Protein AF-A0A2K1JUY6-F1 (afdb_monomer_lite)

Radius of gyration: 19.29 Å; chains: 1; bounding box: 45×28×56 Å

Foldseek 3Di:
DDPVVVVPPPPPDDDDDDKDWDDDDPPDDPVNVVVVQVVQQCVCVVDPNDPDDDWDFDPDCPDPTTIID

Sequence (69 aa):
MDTATEVMKASKRRICEHVVVMRLKEDVDRQQEAEMLDVLWSLQFHFDSIVFLSTGEILLTVDKFTTAS

Structure (mmCIF, N/CA/C/O backbone):
data_AF-A0A2K1JUY6-F1
#
_entry.id   AF-A0A2K1JUY6-F1
#
loop_
_atom_site.group_PDB
_atom_site.id
_atom_site.type_symbol
_atom_site.label_atom_id
_atom_site.label_alt_id
_atom_site.label_comp_id
_atom_site.label_asym_id
_atom_site.label_entity_id
_atom_site.label_seq_id
_atom_site.pdbx_PDB_ins_code
_atom_site.Cartn_x
_atom_site.Cartn_y
_atom_site.Cartn_z
_atom_site.occupan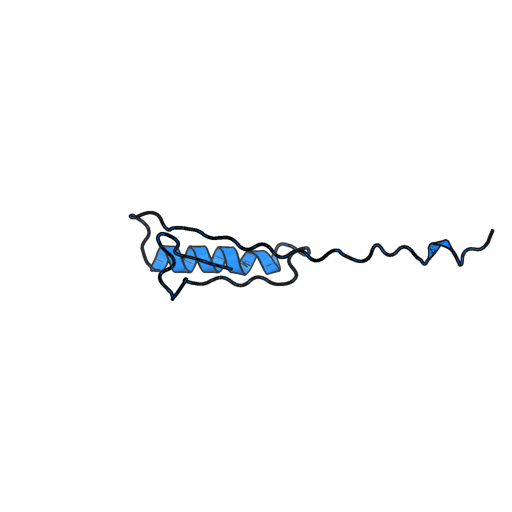cy
_atom_site.B_iso_or_equiv
_atom_site.auth_seq_id
_atom_site.auth_comp_id
_atom_site.auth_asym_id
_atom_site.auth_atom_id
_atom_site.pdbx_PDB_model_num
ATOM 1 N N . MET A 1 1 ? 24.106 -18.973 -41.708 1.00 46.53 1 MET A N 1
ATOM 2 C CA . MET A 1 1 ? 23.570 -18.858 -40.337 1.00 46.53 1 MET A CA 1
ATOM 3 C C . MET A 1 1 ? 23.641 -17.386 -39.983 1.00 46.53 1 MET A C 1
ATOM 5 O O . MET A 1 1 ? 24.726 -16.905 -39.695 1.00 46.53 1 MET A O 1
ATOM 9 N N . ASP A 1 2 ? 22.528 -16.671 -40.158 1.00 46.06 2 ASP A N 1
ATOM 10 C CA . ASP A 1 2 ? 22.446 -15.217 -39.986 1.00 46.06 2 ASP A CA 1
ATOM 11 C C . ASP A 1 2 ? 22.125 -14.855 -38.535 1.00 46.06 2 ASP A C 1
ATOM 13 O O . ASP A 1 2 ? 20.984 -14.962 -38.078 1.00 46.06 2 ASP A O 1
ATOM 17 N N . THR A 1 3 ? 23.149 -14.372 -37.840 1.00 54.47 3 THR A N 1
ATOM 18 C CA . THR A 1 3 ? 23.148 -13.866 -36.458 1.00 54.47 3 THR A CA 1
ATOM 19 C C . THR A 1 3 ? 22.209 -12.664 -36.245 1.00 54.47 3 THR A C 1
ATOM 21 O O . THR A 1 3 ? 21.967 -12.254 -35.115 1.00 54.47 3 THR A O 1
ATOM 24 N N . ALA A 1 4 ? 21.651 -12.090 -37.317 1.00 50.16 4 ALA A N 1
ATOM 25 C CA . ALA A 1 4 ? 20.760 -10.930 -37.259 1.00 50.16 4 ALA A CA 1
ATOM 26 C C . ALA A 1 4 ? 19.308 -11.279 -36.874 1.00 50.16 4 ALA A C 1
ATOM 28 O O . ALA A 1 4 ? 18.577 -10.414 -36.393 1.00 50.16 4 ALA A O 1
ATOM 29 N N . THR A 1 5 ? 18.883 -12.536 -37.042 1.00 49.62 5 THR A N 1
ATOM 30 C CA . THR A 1 5 ? 17.478 -12.931 -36.808 1.00 49.62 5 THR A CA 1
ATOM 31 C C . THR A 1 5 ? 17.180 -13.252 -35.337 1.00 49.62 5 THR A C 1
ATOM 33 O O . THR A 1 5 ? 16.021 -13.259 -34.929 1.00 49.62 5 THR A O 1
ATOM 36 N N . GLU A 1 6 ? 18.206 -13.465 -34.505 1.00 47.59 6 GLU A N 1
ATOM 37 C CA . GLU A 1 6 ? 18.034 -13.738 -33.068 1.00 47.59 6 GLU A CA 1
ATOM 38 C C . GLU A 1 6 ? 17.765 -12.478 -32.227 1.00 47.59 6 GLU A C 1
ATOM 40 O O . GLU A 1 6 ? 17.270 -12.577 -31.106 1.00 47.59 6 GLU A O 1
ATOM 45 N N . VAL A 1 7 ? 18.005 -11.277 -32.767 1.00 48.56 7 VAL A N 1
ATOM 46 C CA . VAL A 1 7 ? 17.848 -10.015 -32.016 1.00 48.56 7 VAL A CA 1
ATOM 47 C C . VAL A 1 7 ? 16.368 -9.604 -31.864 1.00 48.56 7 VAL A C 1
ATOM 49 O O . VAL A 1 7 ? 16.022 -8.762 -31.035 1.00 48.56 7 VAL A O 1
ATOM 52 N N . MET A 1 8 ? 15.444 -10.232 -32.600 1.00 50.84 8 MET A N 1
ATOM 53 C CA . MET A 1 8 ? 14.023 -9.848 -32.654 1.00 50.84 8 MET A CA 1
ATOM 54 C C . MET A 1 8 ? 13.103 -10.563 -31.652 1.00 50.84 8 MET A C 1
ATOM 56 O O . MET A 1 8 ? 11.926 -10.797 -31.936 1.00 50.84 8 MET A O 1
ATOM 60 N N . LYS A 1 9 ? 13.580 -10.888 -30.449 1.00 53.19 9 LYS A N 1
ATOM 61 C CA . LYS A 1 9 ? 12.668 -11.343 -29.387 1.00 53.19 9 LYS A CA 1
ATOM 62 C C . LYS A 1 9 ? 13.119 -10.962 -27.983 1.00 53.19 9 LYS A C 1
ATOM 64 O O . LYS A 1 9 ? 12.960 -11.738 -27.048 1.00 53.19 9 LYS A O 1
ATOM 69 N N . ALA A 1 10 ? 13.581 -9.724 -27.799 1.00 57.94 10 ALA A N 1
ATOM 70 C CA . ALA A 1 10 ? 13.358 -9.073 -26.511 1.00 57.94 10 ALA A CA 1
ATOM 71 C C . ALA A 1 10 ? 11.841 -9.115 -26.267 1.00 57.94 10 ALA A C 1
ATOM 73 O O . ALA A 1 10 ? 11.081 -8.400 -26.922 1.00 57.94 10 ALA A O 1
ATOM 74 N N . SER A 1 11 ? 11.375 -10.058 -25.442 1.00 66.19 11 SER A N 1
ATOM 75 C CA . SER A 1 11 ? 9.951 -10.254 -25.199 1.00 66.19 11 SER A CA 1
ATOM 76 C C . SER A 1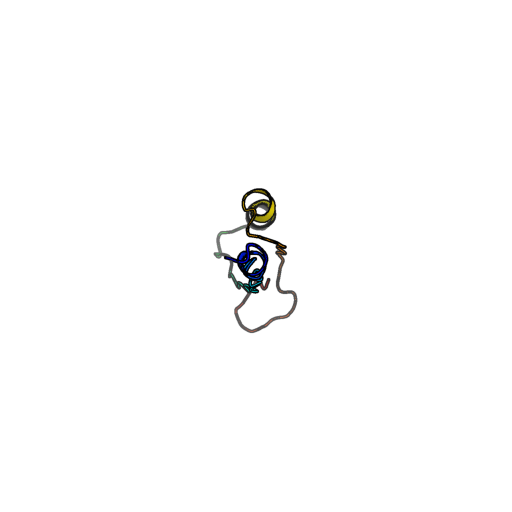 11 ? 9.392 -8.923 -24.717 1.00 66.19 11 SER A C 1
ATOM 78 O O . SER A 1 11 ? 9.815 -8.427 -23.671 1.00 66.19 11 SER A O 1
ATOM 80 N N . LYS A 1 12 ? 8.492 -8.315 -25.495 1.00 73.06 12 LYS A N 1
ATOM 81 C CA . LYS A 1 12 ? 7.826 -7.071 -25.112 1.00 73.06 12 LYS A CA 1
ATOM 82 C C . LYS A 1 12 ? 7.247 -7.282 -23.711 1.00 73.06 12 LYS A C 1
ATOM 84 O O . LYS A 1 12 ? 6.377 -8.139 -23.550 1.00 73.06 12 LYS A O 1
ATOM 89 N N . ARG A 1 13 ? 7.779 -6.577 -22.700 1.00 74.06 13 ARG A N 1
ATOM 90 C CA . ARG A 1 13 ? 7.292 -6.690 -21.317 1.00 74.06 13 ARG A CA 1
ATOM 91 C C . ARG A 1 13 ? 5.790 -6.419 -21.337 1.00 74.06 13 ARG A C 1
ATOM 93 O O . ARG A 1 13 ? 5.353 -5.390 -21.851 1.00 74.06 13 ARG A O 1
ATOM 100 N N . ARG A 1 14 ? 5.001 -7.373 -20.845 1.00 87.31 14 ARG A N 1
ATOM 101 C CA . ARG A 1 14 ? 3.564 -7.186 -20.652 1.00 87.31 14 ARG A CA 1
ATOM 102 C C . ARG A 1 14 ? 3.384 -6.430 -19.345 1.00 87.31 14 ARG A C 1
ATOM 104 O O . ARG A 1 14 ? 3.779 -6.938 -18.305 1.00 87.31 14 ARG A O 1
ATOM 111 N N . ILE A 1 15 ? 2.835 -5.225 -19.428 1.00 89.94 15 ILE A N 1
ATOM 112 C CA . ILE A 1 15 ? 2.413 -4.455 -18.259 1.00 89.94 15 ILE A CA 1
ATOM 113 C C . ILE A 1 15 ? 0.973 -4.870 -17.960 1.00 89.94 15 ILE A C 1
ATOM 115 O O . ILE A 1 15 ? 0.154 -4.938 -18.879 1.00 89.94 15 ILE A O 1
ATOM 119 N N . CYS A 1 16 ? 0.688 -5.192 -16.703 1.00 92.88 16 CYS A N 1
ATOM 120 C CA . CYS A 1 16 ? -0.657 -5.448 -16.208 1.00 92.88 16 CYS A CA 1
ATOM 121 C C . CYS A 1 16 ? -0.963 -4.502 -15.049 1.00 92.88 16 CYS A C 1
ATOM 123 O O . CYS A 1 16 ? -0.067 -4.117 -14.300 1.00 92.88 16 CYS A O 1
ATOM 125 N N . GLU A 1 17 ? -2.234 -4.139 -14.923 1.00 94.25 17 GLU A N 1
ATOM 126 C CA . GLU A 1 17 ? -2.743 -3.300 -13.843 1.00 94.25 17 GLU A CA 1
ATOM 127 C C . GLU A 1 17 ? -3.455 -4.192 -12.824 1.00 94.25 17 GLU A C 1
ATOM 129 O O . GLU A 1 17 ? -4.254 -5.058 -13.192 1.00 94.25 17 GLU A O 1
ATOM 134 N N . HIS A 1 18 ? -3.140 -3.997 -11.545 1.00 93.31 18 HIS A N 1
ATOM 135 C CA . HIS A 1 18 ? -3.769 -4.703 -10.436 1.00 93.31 18 HIS A CA 1
ATOM 136 C C . HIS A 1 18 ? -4.500 -3.693 -9.560 1.00 93.31 18 HIS A C 1
ATOM 138 O O . HIS A 1 18 ? -3.862 -2.914 -8.859 1.00 93.31 18 HIS A O 1
ATOM 144 N N . VAL A 1 19 ? -5.832 -3.749 -9.592 1.00 91.56 19 VAL A N 1
ATOM 145 C CA . VAL A 1 19 ? -6.714 -2.930 -8.754 1.00 91.56 19 VAL A CA 1
ATOM 146 C C . VAL A 1 19 ? -7.146 -3.764 -7.559 1.00 91.56 19 VAL A C 1
ATOM 148 O O . VAL A 1 19 ? -7.802 -4.797 -7.726 1.00 91.56 19 VAL A O 1
ATOM 151 N N . VAL A 1 20 ? -6.761 -3.342 -6.356 1.00 91.19 20 VAL A N 1
ATOM 152 C CA . VAL A 1 20 ? -7.074 -4.060 -5.115 1.00 91.19 20 VAL A CA 1
ATOM 153 C C . VAL A 1 20 ? -7.927 -3.188 -4.216 1.00 91.19 20 VAL A C 1
ATOM 155 O O . VAL A 1 20 ? -7.656 -2.003 -4.026 1.00 91.19 20 VAL A O 1
ATOM 158 N N . VAL A 1 21 ? -8.958 -3.817 -3.656 1.00 90.38 21 VAL A N 1
ATOM 159 C CA . VAL A 1 21 ? -9.901 -3.187 -2.748 1.00 90.38 21 VAL A CA 1
ATOM 160 C C . VAL A 1 21 ? -9.930 -3.939 -1.431 1.00 90.38 21 VAL A C 1
ATOM 162 O O . VAL A 1 21 ? -10.225 -5.132 -1.381 1.00 90.38 21 VAL A O 1
ATOM 165 N N . MET A 1 22 ? -9.636 -3.223 -0.355 1.00 88.81 22 MET A N 1
ATOM 166 C CA . MET A 1 22 ? -9.570 -3.726 1.011 1.00 88.81 22 MET A CA 1
ATOM 167 C C . MET A 1 22 ? -10.535 -2.957 1.916 1.00 88.81 22 MET A C 1
ATOM 169 O O . MET A 1 22 ? -10.800 -1.766 1.733 1.00 88.81 22 MET A O 1
ATOM 173 N N . ARG A 1 23 ? -11.053 -3.666 2.918 1.00 89.25 23 ARG A N 1
ATOM 174 C CA . ARG A 1 23 ? -11.812 -3.104 4.033 1.00 89.25 23 ARG A CA 1
ATOM 175 C C . ARG A 1 23 ? -11.005 -3.339 5.302 1.00 89.25 23 ARG A C 1
ATOM 177 O O . ARG A 1 23 ? -10.629 -4.479 5.577 1.00 89.25 23 ARG A O 1
ATOM 184 N N . LEU A 1 24 ? -10.761 -2.275 6.061 1.00 90.88 24 LEU A N 1
ATOM 185 C CA . LEU A 1 24 ? -10.106 -2.386 7.358 1.00 90.88 24 LEU A CA 1
ATOM 186 C C . LEU A 1 24 ? -10.974 -3.171 8.338 1.00 90.88 24 LEU A C 1
ATOM 188 O O . LEU A 1 24 ? -12.209 -3.136 8.282 1.00 90.88 24 LEU A O 1
ATOM 192 N N . LYS A 1 25 ? -10.310 -3.894 9.236 1.00 93.19 25 LYS A N 1
ATOM 193 C CA . LYS A 1 25 ? -10.992 -4.498 10.375 1.00 93.19 25 LYS A CA 1
ATOM 194 C C . LYS A 1 25 ? -11.446 -3.397 11.334 1.00 93.19 25 LYS A C 1
ATOM 196 O O . LYS A 1 25 ? -10.885 -2.307 11.349 1.00 93.19 25 LYS A O 1
ATOM 201 N N . GLU A 1 26 ? -12.473 -3.692 12.122 1.00 93.50 26 GLU A N 1
ATOM 202 C CA . GLU A 1 26 ? -13.104 -2.717 13.023 1.00 93.50 26 GLU A CA 1
ATOM 203 C C . GLU A 1 26 ? -12.189 -2.272 14.175 1.00 93.50 26 GLU A C 1
ATOM 205 O O . GLU A 1 26 ? -12.429 -1.233 14.780 1.00 93.50 26 GLU A O 1
ATOM 210 N N . ASP A 1 27 ? -11.147 -3.050 14.468 1.00 95.81 27 ASP A N 1
ATOM 211 C CA . ASP A 1 27 ? -10.157 -2.814 15.519 1.00 95.81 27 ASP A CA 1
ATOM 212 C C . ASP A 1 27 ? -8.901 -2.071 15.037 1.00 95.81 27 ASP A C 1
ATOM 214 O O . ASP A 1 27 ? -7.994 -1.851 15.835 1.00 95.81 27 ASP A O 1
ATOM 218 N N . VAL A 1 28 ? -8.842 -1.689 13.757 1.00 94.88 28 VAL A N 1
ATOM 219 C CA . VAL A 1 28 ? -7.715 -0.939 13.189 1.00 94.88 28 VAL A CA 1
ATOM 220 C C . VAL A 1 28 ? -7.952 0.557 13.356 1.00 94.88 28 VAL A C 1
ATOM 222 O O . VAL A 1 28 ? -8.958 1.094 12.888 1.00 94.88 28 VAL A O 1
ATOM 225 N N . ASP A 1 29 ? -7.014 1.235 14.011 1.00 94.81 29 ASP A N 1
ATOM 226 C CA . ASP A 1 29 ? -7.030 2.690 14.139 1.00 94.81 29 ASP A CA 1
ATOM 227 C C . ASP A 1 29 ? -6.349 3.400 12.950 1.00 94.81 29 ASP A C 1
ATOM 229 O O . ASP A 1 29 ? -5.737 2.783 12.076 1.00 94.81 29 ASP A O 1
ATOM 233 N N . ARG A 1 30 ? -6.454 4.735 12.913 1.00 91.62 30 ARG A N 1
ATOM 234 C CA . ARG A 1 30 ? -5.892 5.554 11.824 1.00 91.62 30 ARG A CA 1
ATOM 235 C C . ARG A 1 30 ? -4.367 5.522 11.745 1.00 91.62 30 ARG A C 1
ATOM 237 O O . ARG A 1 30 ? -3.816 5.719 10.667 1.00 91.62 30 ARG A O 1
ATOM 244 N N . GLN A 1 31 ? -3.685 5.343 12.874 1.00 95.88 31 GLN A N 1
ATOM 245 C CA . GLN A 1 31 ? -2.226 5.290 12.893 1.00 95.88 31 GLN A CA 1
ATOM 246 C C . GLN A 1 31 ? -1.756 3.967 12.283 1.00 95.88 31 GLN A C 1
ATOM 248 O O . GLN A 1 31 ? -0.887 3.959 11.415 1.00 95.88 31 GLN A O 1
ATOM 253 N N . GLN A 1 32 ? -2.398 2.867 12.672 1.00 95.88 32 GLN A N 1
ATOM 254 C CA . GLN A 1 32 ? -2.169 1.544 12.105 1.00 95.88 32 GLN A CA 1
ATOM 255 C C . GLN A 1 32 ? -2.499 1.506 10.609 1.00 95.88 32 GLN A C 1
ATOM 257 O O . GLN A 1 32 ? -1.731 0.951 9.830 1.00 95.88 32 GLN A O 1
ATOM 262 N N . GLU A 1 33 ? -3.603 2.127 10.187 1.00 94.38 33 GLU A N 1
ATOM 263 C CA . GLU A 1 33 ? -3.941 2.283 8.769 1.00 94.38 33 GLU A CA 1
ATOM 264 C C . GLU A 1 33 ? -2.823 2.992 7.993 1.00 94.38 33 GLU A C 1
ATOM 266 O O . GLU A 1 33 ? -2.372 2.482 6.967 1.00 94.38 33 GLU A O 1
ATOM 271 N N . ALA A 1 34 ? -2.339 4.132 8.494 1.00 93.12 34 ALA A N 1
ATOM 272 C CA . ALA A 1 34 ? -1.267 4.884 7.849 1.00 93.12 34 ALA A CA 1
ATOM 273 C C . ALA A 1 34 ? 0.026 4.059 7.731 1.00 93.12 34 ALA A C 1
ATOM 275 O O . ALA A 1 34 ? 0.649 4.041 6.671 1.00 93.12 34 ALA A O 1
ATOM 276 N N . GLU A 1 35 ? 0.396 3.326 8.784 1.00 95.75 35 GLU A N 1
ATOM 277 C CA . GLU A 1 35 ? 1.554 2.423 8.781 1.00 95.75 35 GLU A CA 1
ATOM 278 C C . GLU A 1 35 ? 1.389 1.279 7.770 1.00 95.75 35 GLU A C 1
ATOM 280 O O . GLU A 1 35 ? 2.321 0.951 7.036 1.00 95.75 35 GLU A O 1
ATOM 285 N N . MET A 1 36 ? 0.195 0.688 7.673 1.00 94.75 36 MET A N 1
ATOM 286 C CA . MET A 1 36 ? -0.099 -0.358 6.690 1.00 94.75 36 MET A CA 1
ATOM 287 C C . MET A 1 36 ? -0.004 0.162 5.251 1.00 94.75 36 MET A C 1
ATOM 289 O O . MET A 1 36 ? 0.540 -0.527 4.384 1.00 94.75 36 MET A O 1
ATOM 293 N N . LEU A 1 37 ? -0.518 1.367 4.986 1.00 93.81 37 LEU A N 1
ATOM 294 C CA . LEU A 1 37 ? -0.435 1.999 3.668 1.00 93.81 37 LEU A CA 1
ATOM 295 C C . LEU A 1 37 ? 1.012 2.346 3.296 1.00 93.81 37 LEU A C 1
ATOM 297 O O . LEU A 1 37 ? 1.401 2.122 2.152 1.00 93.81 37 LEU A O 1
ATOM 301 N N . ASP A 1 38 ? 1.822 2.813 4.248 1.00 94.25 38 ASP A N 1
ATOM 302 C CA . ASP A 1 38 ? 3.246 3.091 4.025 1.00 94.25 38 ASP A CA 1
ATOM 303 C C . ASP A 1 38 ? 4.027 1.813 3.682 1.00 94.25 38 ASP A C 1
ATOM 305 O O . ASP A 1 38 ? 4.794 1.773 2.716 1.00 94.25 38 ASP A O 1
ATOM 309 N N . VAL A 1 39 ? 3.749 0.710 4.389 1.00 94.62 39 VAL A N 1
ATOM 310 C CA . VAL A 1 39 ? 4.330 -0.601 4.066 1.00 94.62 39 VAL A CA 1
ATOM 311 C C . VAL A 1 39 ? 3.960 -1.029 2.647 1.00 94.62 39 VAL A C 1
ATOM 313 O O . VAL A 1 39 ? 4.846 -1.438 1.894 1.00 94.62 39 VAL A O 1
ATOM 316 N N . LEU A 1 40 ? 2.689 -0.912 2.249 1.00 93.69 40 LEU A N 1
ATOM 317 C CA . LEU A 1 40 ? 2.251 -1.238 0.887 1.00 93.69 40 LEU A CA 1
ATOM 318 C C . LEU A 1 40 ? 2.946 -0.360 -0.155 1.00 93.69 40 LEU A C 1
ATOM 320 O O . LEU A 1 40 ? 3.440 -0.875 -1.159 1.00 93.69 40 LEU A O 1
ATOM 324 N N . TRP A 1 41 ? 3.036 0.944 0.108 1.00 94.00 41 TRP A N 1
ATOM 325 C CA . TRP A 1 41 ? 3.730 1.893 -0.753 1.00 94.00 41 TRP A CA 1
ATOM 326 C C . TRP A 1 41 ? 5.215 1.545 -0.922 1.00 94.00 41 TRP A C 1
ATOM 328 O O . TRP A 1 41 ? 5.756 1.632 -2.027 1.00 94.00 41 TRP A O 1
ATOM 338 N N . SER A 1 42 ? 5.866 1.063 0.139 1.00 94.94 42 SER A N 1
ATOM 339 C CA . SER A 1 42 ? 7.283 0.688 0.120 1.00 94.94 42 SER A CA 1
ATOM 340 C C . SER A 1 42 ? 7.604 -0.526 -0.766 1.00 94.94 42 SER A C 1
ATOM 342 O O . SER A 1 42 ? 8.757 -0.704 -1.172 1.00 94.94 42 SER A O 1
ATOM 344 N N . LEU A 1 43 ? 6.613 -1.361 -1.110 1.00 93.62 43 LEU A N 1
ATOM 345 C CA . LEU A 1 43 ? 6.827 -2.572 -1.915 1.00 93.62 43 LEU A CA 1
ATOM 346 C C . LEU A 1 43 ? 7.420 -2.251 -3.292 1.00 93.62 43 LEU A C 1
ATOM 348 O O . LEU A 1 43 ? 8.215 -3.032 -3.811 1.00 93.62 43 LEU A O 1
ATOM 352 N N . GLN A 1 44 ? 7.117 -1.081 -3.858 1.00 93.88 44 GLN A N 1
ATOM 353 C CA . GLN A 1 44 ? 7.678 -0.669 -5.148 1.00 93.88 44 GLN A CA 1
ATOM 354 C C . GLN A 1 44 ? 9.212 -0.557 -5.145 1.00 93.88 44 GLN A C 1
ATOM 356 O O . GLN A 1 44 ? 9.831 -0.706 -6.191 1.00 93.88 44 GLN A O 1
ATOM 361 N N . PHE A 1 45 ? 9.839 -0.333 -3.983 1.00 94.12 45 PHE A N 1
ATOM 362 C CA . PHE A 1 45 ? 11.301 -0.271 -3.855 1.00 94.12 45 PHE A CA 1
ATOM 363 C C . PHE A 1 45 ? 11.944 -1.637 -3.609 1.00 94.12 45 PHE A C 1
ATOM 365 O O . PHE A 1 45 ? 13.162 -1.767 -3.700 1.00 94.12 45 PHE A O 1
ATOM 372 N N . HIS A 1 46 ? 11.138 -2.647 -3.278 1.00 94.88 46 HIS A N 1
ATOM 373 C CA . HIS A 1 46 ? 11.602 -4.001 -2.983 1.00 94.88 46 HIS A CA 1
ATOM 374 C C . HIS A 1 46 ? 11.433 -4.953 -4.174 1.00 94.88 46 HIS A C 1
ATOM 376 O O . HIS A 1 46 ? 12.108 -5.980 -4.234 1.00 94.88 46 HIS A O 1
ATOM 382 N N . PHE A 1 47 ? 10.542 -4.631 -5.117 1.00 93.06 47 PHE A N 1
ATOM 383 C CA . PHE A 1 47 ? 10.228 -5.481 -6.263 1.00 93.06 47 PHE A CA 1
A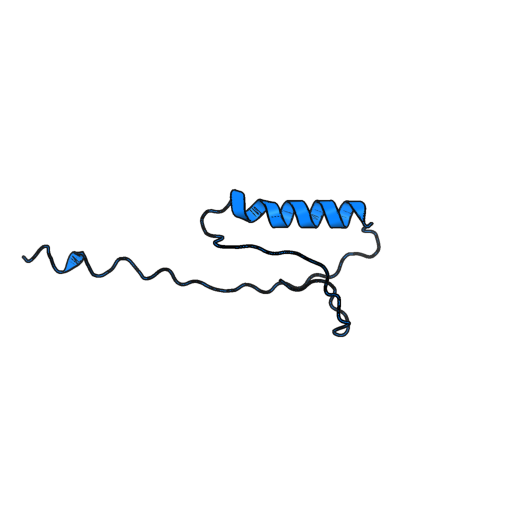TOM 384 C C . PHE A 1 47 ? 10.449 -4.752 -7.590 1.00 93.06 47 PHE A C 1
ATOM 386 O O . PHE A 1 47 ? 9.610 -3.961 -8.015 1.00 93.06 47 PHE A O 1
ATOM 393 N N . ASP A 1 48 ? 11.498 -5.139 -8.320 1.00 90.81 48 ASP A N 1
ATOM 394 C CA . ASP A 1 48 ? 11.818 -4.618 -9.663 1.00 90.81 48 ASP A CA 1
ATOM 395 C C . ASP A 1 48 ? 10.698 -4.827 -10.704 1.00 90.81 48 ASP A C 1
ATOM 397 O O . ASP A 1 48 ? 10.707 -4.227 -11.782 1.00 90.81 48 ASP A O 1
ATOM 401 N N . SER A 1 49 ? 9.743 -5.721 -10.425 1.00 91.00 49 SER A N 1
ATOM 402 C CA . SER A 1 49 ? 8.582 -5.968 -11.284 1.00 91.00 49 SER A CA 1
ATOM 403 C C . SER A 1 49 ? 7.464 -4.939 -11.114 1.00 91.00 49 SER A C 1
ATOM 405 O O . SER A 1 49 ? 6.592 -4.859 -11.980 1.00 91.00 49 SER A O 1
ATOM 407 N N . ILE A 1 50 ? 7.457 -4.174 -10.019 1.00 93.50 50 ILE A N 1
ATOM 408 C CA . ILE A 1 50 ? 6.479 -3.112 -9.784 1.00 93.50 50 ILE A CA 1
ATOM 409 C C . ILE A 1 50 ? 6.975 -1.856 -10.495 1.00 93.50 50 ILE A C 1
ATOM 411 O O . ILE A 1 50 ? 7.960 -1.242 -10.104 1.00 93.50 50 ILE A O 1
ATOM 415 N N . VAL A 1 51 ? 6.281 -1.473 -11.565 1.00 92.75 51 VAL A N 1
ATOM 416 C CA . VAL A 1 51 ? 6.610 -0.257 -12.327 1.00 92.75 51 VAL A CA 1
ATOM 417 C C . VAL A 1 51 ? 6.129 0.997 -11.595 1.00 92.75 51 VAL A C 1
ATOM 419 O O . VAL A 1 51 ? 6.780 2.036 -11.646 1.00 92.75 51 VAL A O 1
ATOM 422 N N . PHE A 1 52 ? 4.972 0.899 -10.944 1.00 92.81 52 PHE A N 1
ATOM 423 C CA . PHE A 1 52 ? 4.325 1.980 -10.218 1.00 92.81 52 PHE A CA 1
ATOM 424 C C . PHE A 1 52 ? 3.349 1.389 -9.200 1.00 92.81 52 PHE A C 1
ATOM 426 O O . PHE A 1 52 ? 2.719 0.366 -9.479 1.00 92.81 52 PHE A O 1
ATOM 433 N N . LEU A 1 53 ? 3.218 2.036 -8.042 1.00 94.69 53 LEU A N 1
ATOM 434 C CA . LEU A 1 53 ? 2.252 1.660 -7.019 1.00 94.69 53 LEU A CA 1
ATOM 435 C C . LEU A 1 53 ? 1.697 2.907 -6.325 1.00 94.69 53 LEU A C 1
ATOM 437 O O . LEU A 1 53 ? 2.445 3.764 -5.853 1.00 94.69 53 LEU A O 1
ATOM 441 N N . SER A 1 54 ? 0.371 2.982 -6.256 1.00 92.69 54 SER A N 1
ATOM 442 C CA . SER A 1 54 ? -0.378 4.005 -5.531 1.00 92.69 54 SER A CA 1
ATOM 443 C C . SER A 1 54 ? -1.315 3.350 -4.528 1.00 92.69 54 SER A C 1
ATOM 445 O O . SER A 1 54 ? -1.881 2.294 -4.795 1.00 92.69 54 SER A O 1
ATOM 447 N N . THR A 1 55 ? -1.493 3.998 -3.384 1.00 92.31 55 THR A N 1
ATOM 448 C CA . THR A 1 55 ? -2.355 3.538 -2.292 1.00 92.31 55 THR A CA 1
ATOM 449 C C . THR A 1 55 ? -3.139 4.720 -1.742 1.00 92.31 55 THR A C 1
ATOM 451 O O . THR A 1 55 ? -2.609 5.831 -1.678 1.00 92.31 55 THR A O 1
ATOM 454 N N . GLY A 1 56 ? -4.382 4.499 -1.318 1.00 88.44 56 GLY A N 1
ATOM 455 C CA . GLY A 1 56 ? -5.197 5.552 -0.722 1.00 88.44 56 GLY A CA 1
ATOM 456 C C . GLY A 1 56 ? -6.600 5.104 -0.330 1.00 88.44 56 GLY A C 1
ATOM 457 O O . GLY A 1 56 ? -7.027 3.982 -0.614 1.00 88.44 56 GLY A O 1
ATOM 458 N N . GLU A 1 57 ? -7.308 6.016 0.327 1.00 86.12 57 GLU A N 1
ATOM 459 C CA . GLU A 1 57 ? -8.705 5.852 0.719 1.00 86.12 57 GLU A CA 1
ATOM 460 C C . GLU A 1 57 ? -9.644 6.058 -0.480 1.00 86.12 57 GLU A C 1
ATOM 462 O O . GLU A 1 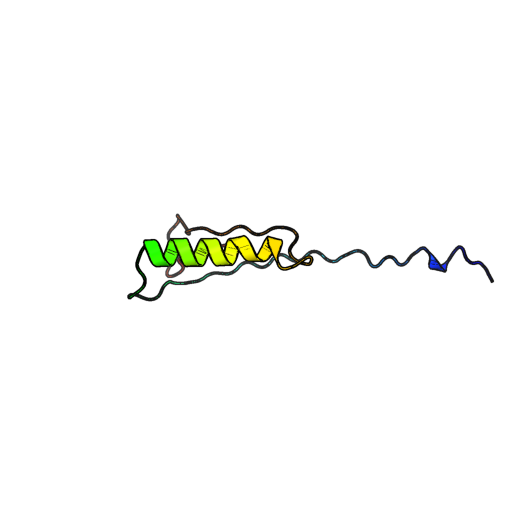57 ? -9.441 6.949 -1.312 1.00 86.12 57 GLU A O 1
ATOM 467 N N . ILE A 1 58 ? -10.730 5.282 -0.549 1.00 83.38 58 ILE A N 1
ATOM 468 C CA . ILE A 1 58 ? -11.836 5.601 -1.458 1.00 83.38 58 ILE A CA 1
ATOM 469 C C . ILE A 1 58 ? -12.662 6.733 -0.838 1.00 83.38 58 ILE A C 1
ATOM 471 O O . ILE A 1 58 ? -13.373 6.537 0.143 1.00 83.38 58 ILE A O 1
ATOM 475 N N . LEU A 1 59 ? -12.638 7.904 -1.478 1.00 77.00 59 LEU A N 1
ATOM 476 C CA . LEU A 1 59 ? -13.404 9.083 -1.048 1.00 77.00 59 LEU A CA 1
ATOM 477 C C . LEU A 1 59 ? -14.900 9.028 -1.410 1.00 77.00 59 LEU A C 1
ATOM 479 O O . LEU A 1 59 ? -15.705 9.762 -0.839 1.00 77.00 59 LEU A O 1
ATOM 483 N N . LEU A 1 60 ? -15.285 8.188 -2.375 1.00 67.06 60 LEU A N 1
ATOM 484 C CA . LEU A 1 60 ? -16.665 8.043 -2.842 1.00 67.06 60 LEU A CA 1
ATOM 485 C C . LEU A 1 60 ? -17.266 6.741 -2.327 1.00 67.06 60 LEU A C 1
ATOM 487 O O . LEU A 1 60 ? -16.726 5.668 -2.558 1.00 67.06 60 LEU A O 1
ATOM 491 N N . THR A 1 61 ? -18.417 6.817 -1.670 1.00 53.94 61 THR A N 1
ATOM 492 C CA . THR A 1 61 ? -19.121 5.635 -1.168 1.00 53.94 61 THR A CA 1
ATOM 493 C C . THR A 1 61 ? -19.570 4.760 -2.342 1.00 53.94 61 THR A C 1
ATOM 495 O O . THR A 1 61 ? -20.629 4.967 -2.926 1.00 53.94 61 THR A O 1
ATOM 498 N N . VAL A 1 62 ? -18.751 3.778 -2.712 1.00 55.59 62 VAL A N 1
ATOM 499 C CA . VAL A 1 62 ? -19.180 2.619 -3.490 1.00 55.59 62 VAL A CA 1
ATOM 500 C C . VAL A 1 62 ? -19.530 1.575 -2.442 1.00 55.59 62 VAL A C 1
ATOM 502 O O . VAL A 1 62 ? -18.655 1.169 -1.678 1.00 55.59 62 VAL A O 1
ATOM 505 N N . ASP A 1 63 ? -20.815 1.236 -2.323 1.00 47.78 63 ASP A N 1
ATOM 506 C CA . ASP A 1 63 ? -21.360 0.348 -1.290 1.00 47.78 63 ASP A CA 1
ATOM 507 C C . ASP A 1 63 ? -20.358 -0.731 -0.822 1.00 47.78 63 ASP A C 1
ATOM 509 O O . ASP A 1 63 ? -20.049 -1.674 -1.547 1.00 47.78 63 ASP A O 1
ATOM 513 N N . LYS A 1 64 ? -19.898 -0.596 0.434 1.00 53.41 64 LYS A N 1
ATOM 514 C CA . LYS A 1 64 ? -19.091 -1.558 1.220 1.00 53.41 64 LYS A CA 1
ATOM 515 C C . LYS A 1 64 ? -17.585 -1.684 0.933 1.00 53.41 64 LYS A C 1
ATOM 517 O O . LYS A 1 64 ? -16.968 -2.580 1.513 1.00 53.41 64 LYS A O 1
ATOM 522 N N . PHE A 1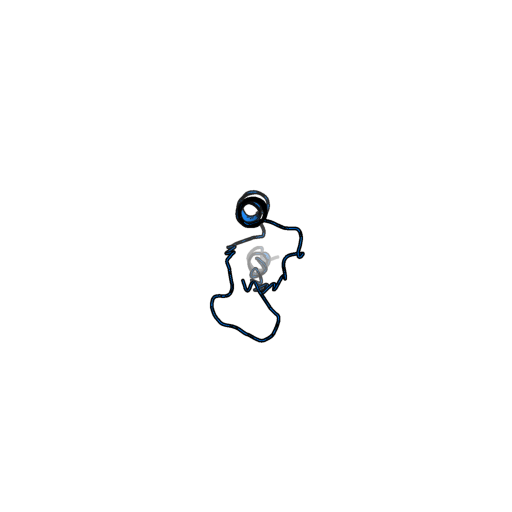 65 ? -16.968 -0.801 0.151 1.00 52.25 65 PHE A N 1
ATOM 523 C CA . PHE A 1 65 ? -15.544 -0.915 -0.192 1.00 52.25 65 PHE A CA 1
ATOM 524 C C . PHE A 1 65 ? -14.748 0.355 0.141 1.00 52.25 65 PHE A C 1
ATOM 526 O O . PHE A 1 65 ? -15.193 1.456 -0.166 1.00 52.25 65 PHE A O 1
ATOM 533 N N . THR A 1 66 ? 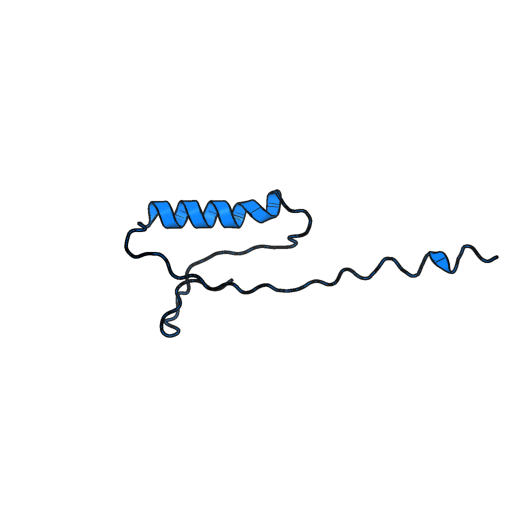-13.593 0.204 0.806 1.00 55.47 66 THR A N 1
ATOM 534 C CA . THR A 1 66 ? -12.893 1.319 1.482 1.00 55.47 66 THR A CA 1
ATOM 535 C C . THR A 1 66 ? -11.576 1.746 0.820 1.00 55.47 66 THR A C 1
ATOM 537 O O . THR A 1 66 ? -11.108 2.848 1.076 1.00 55.47 66 THR A O 1
ATOM 540 N N . THR A 1 67 ? -10.977 0.943 -0.063 1.00 48.09 67 THR A N 1
ATOM 541 C CA . THR A 1 67 ? -9.713 1.293 -0.757 1.00 48.09 67 THR A CA 1
ATOM 542 C C . THR A 1 67 ? -9.770 0.868 -2.222 1.00 48.09 67 THR A C 1
ATOM 544 O O . THR A 1 67 ? -10.336 -0.169 -2.510 1.00 48.09 67 THR A O 1
ATOM 547 N N . ALA A 1 68 ? -9.272 1.672 -3.160 1.00 47.94 68 ALA A N 1
ATOM 548 C CA . ALA A 1 68 ? -9.125 1.326 -4.574 1.00 47.94 68 ALA A CA 1
ATOM 549 C C . ALA A 1 68 ? -7.751 1.832 -5.004 1.00 47.94 68 ALA A C 1
ATOM 551 O O . ALA A 1 68 ? -7.373 2.946 -4.640 1.00 47.94 68 ALA A O 1
ATOM 552 N N . SER A 1 69 ? -7.013 0.990 -5.726 1.00 40.84 69 SER A N 1
ATOM 553 C CA . SER A 1 69 ? -5.706 1.308 -6.323 1.00 40.84 69 SER A CA 1
ATOM 554 C C . SER A 1 69 ? -5.839 1.278 -7.830 1.00 40.84 69 SER A C 1
ATOM 556 O O . SER A 1 69 ? -6.358 0.245 -8.296 1.00 40.84 69 SER A O 1
#

Secondary structure (DSSP, 8-state):
--TTGGGTT---PPP----------TT--HHHHHHHHHHHHHGGGT-TT-S-----B--S--TT--B--

pLDDT: mean 79.48, std 18.92, range [40.84, 95.88]

Organism: Physcomitrium patens (NCBI:txid3218)